Protein AF-A0AA37JT89-F1 (afdb_monomer)

Solvent-accessible surface area (backbone atoms only — not comparable to full-atom values): 4004 Å² total; per-residue (Å²): 133,51,75,66,54,54,53,51,51,39,50,54,50,11,50,55,50,17,53,48,53,50,31,68,72,68,73,46,60,70,78,75,45,32,43,99,84,73,43,57,35,71,86,47,39,60,55,35,48,56,37,25,55,54,38,34,56,51,46,52,56,49,51,52,52,51,49,53,71,75,58,120

Mean predicted aligned error: 5.73 Å

Structure (mmCIF, N/CA/C/O backbone):
data_AF-A0AA37JT89-F1
#
_entry.id   AF-A0AA37JT89-F1
#
loop_
_atom_site.group_PDB
_atom_site.id
_atom_site.type_symbol
_atom_site.label_atom_id
_atom_site.label_alt_id
_atom_site.label_comp_id
_atom_site.label_asym_id
_atom_site.label_entity_id
_atom_site.label_seq_id
_atom_site.pdbx_PDB_ins_code
_atom_site.Cartn_x
_atom_site.Cartn_y
_atom_site.Cartn_z
_atom_site.occupancy
_atom_site.B_iso_or_equiv
_atom_site.auth_seq_id
_atom_site.auth_comp_id
_atom_site.auth_asym_id
_atom_site.auth_atom_id
_atom_site.pdbx_PDB_model_num
ATOM 1 N N . MET A 1 1 ? 20.987 -7.529 -10.467 1.00 67.44 1 MET A N 1
ATOM 2 C CA . MET A 1 1 ? 19.724 -7.374 -9.732 1.00 67.44 1 MET A CA 1
ATOM 3 C C . MET A 1 1 ? 18.726 -8.151 -10.538 1.00 67.44 1 MET A C 1
ATOM 5 O O . MET A 1 1 ? 18.500 -7.805 -11.694 1.00 67.44 1 MET A O 1
ATOM 9 N N . ASP A 1 2 ? 18.279 -9.262 -9.982 1.00 81.25 2 ASP A N 1
ATOM 10 C CA . ASP A 1 2 ? 17.459 -10.210 -10.716 1.00 81.25 2 ASP A CA 1
ATOM 11 C C . ASP A 1 2 ? 16.005 -9.729 -10.730 1.00 81.25 2 ASP A C 1
ATOM 13 O O . ASP A 1 2 ? 15.610 -8.839 -9.974 1.00 81.25 2 ASP A O 1
ATOM 17 N N . LYS A 1 3 ? 15.183 -10.294 -11.618 1.00 78.56 3 LYS A N 1
ATOM 18 C CA . LYS A 1 3 ? 13.768 -9.908 -11.735 1.00 78.56 3 LYS A CA 1
ATOM 19 C C . LYS A 1 3 ? 13.018 -10.074 -10.406 1.00 78.56 3 LYS A C 1
ATOM 21 O O . LYS A 1 3 ? 12.157 -9.260 -10.086 1.00 78.56 3 LYS A O 1
ATOM 26 N N . GLU A 1 4 ? 13.378 -11.098 -9.636 1.00 84.56 4 GLU A N 1
ATOM 27 C CA . GLU A 1 4 ? 12.871 -11.339 -8.283 1.00 84.56 4 GLU A CA 1
ATOM 28 C C . GLU A 1 4 ? 13.201 -10.171 -7.336 1.00 84.56 4 GLU A C 1
ATOM 30 O O . GLU A 1 4 ? 12.312 -9.679 -6.644 1.00 84.56 4 GLU A O 1
ATOM 35 N N . ASP A 1 5 ? 14.443 -9.671 -7.360 1.00 88.19 5 ASP A N 1
ATOM 36 C CA . ASP A 1 5 ? 14.884 -8.549 -6.519 1.00 88.19 5 ASP A CA 1
ATOM 37 C C . ASP A 1 5 ? 14.098 -7.274 -6.845 1.00 88.19 5 ASP A C 1
ATOM 39 O O . ASP A 1 5 ? 13.643 -6.565 -5.949 1.00 88.19 5 ASP A O 1
ATOM 43 N N . ILE A 1 6 ? 13.895 -7.000 -8.138 1.00 87.12 6 ILE A N 1
ATOM 44 C CA . ILE A 1 6 ? 13.126 -5.838 -8.603 1.00 87.12 6 ILE A CA 1
ATOM 45 C C . ILE A 1 6 ? 11.673 -5.942 -8.129 1.00 87.12 6 ILE A C 1
ATOM 47 O O . ILE A 1 6 ? 11.111 -4.959 -7.649 1.00 87.12 6 ILE A O 1
ATOM 51 N N . LEU A 1 7 ? 11.062 -7.127 -8.227 1.00 88.50 7 LEU A N 1
ATOM 52 C CA . LEU A 1 7 ? 9.699 -7.355 -7.747 1.00 88.50 7 LEU A CA 1
ATOM 53 C C . LEU A 1 7 ? 9.589 -7.200 -6.224 1.00 88.50 7 LEU A C 1
ATOM 55 O O . LEU A 1 7 ? 8.611 -6.626 -5.748 1.00 88.50 7 LEU A O 1
ATOM 59 N N . CYS A 1 8 ? 10.582 -7.657 -5.460 1.00 92.56 8 CYS A N 1
ATOM 60 C CA . CYS A 1 8 ? 10.636 -7.431 -4.015 1.00 92.56 8 CYS A CA 1
ATOM 61 C C . CYS A 1 8 ? 10.694 -5.933 -3.683 1.00 92.56 8 CYS A C 1
ATOM 63 O O . CYS A 1 8 ? 9.874 -5.455 -2.899 1.00 92.56 8 CYS A O 1
ATOM 65 N N . ILE A 1 9 ? 11.572 -5.175 -4.348 1.00 92.81 9 ILE A N 1
ATOM 66 C CA . ILE A 1 9 ? 11.688 -3.718 -4.164 1.00 92.81 9 ILE A CA 1
ATOM 67 C C . ILE A 1 9 ? 10.364 -3.019 -4.496 1.00 92.81 9 ILE A C 1
ATOM 69 O O . ILE A 1 9 ? 9.905 -2.162 -3.744 1.00 92.81 9 ILE A O 1
ATOM 73 N N . ILE A 1 10 ? 9.712 -3.406 -5.595 1.00 93.62 10 ILE A N 1
ATOM 74 C CA . ILE A 1 10 ? 8.406 -2.864 -5.992 1.00 93.62 10 ILE A CA 1
ATOM 75 C C . ILE A 1 10 ? 7.366 -3.072 -4.889 1.00 93.62 10 ILE A C 1
ATOM 77 O O . ILE A 1 10 ? 6.654 -2.127 -4.546 1.00 93.62 10 ILE A O 1
ATOM 81 N N . LYS A 1 11 ? 7.290 -4.277 -4.314 1.00 94.38 11 LYS A N 1
ATOM 82 C CA . LYS A 1 11 ? 6.336 -4.593 -3.242 1.00 94.38 11 LYS A CA 1
ATOM 83 C C . LYS A 1 11 ? 6.605 -3.776 -1.983 1.00 94.38 11 LYS A C 1
ATOM 85 O O . LYS A 1 11 ? 5.663 -3.253 -1.390 1.00 94.38 11 LYS A O 1
ATOM 90 N N . GLU A 1 12 ? 7.868 -3.623 -1.597 1.00 96.12 12 GLU A N 1
ATOM 91 C CA . GLU A 1 12 ? 8.266 -2.802 -0.447 1.00 96.12 12 GLU A CA 1
ATOM 92 C C . GLU A 1 12 ? 7.940 -1.316 -0.664 1.00 96.12 12 GLU A C 1
ATOM 94 O O . GLU A 1 12 ? 7.397 -0.648 0.226 1.00 96.12 12 GLU A O 1
ATOM 99 N N . CYS A 1 13 ? 8.194 -0.798 -1.870 1.00 95.38 13 CYS A N 1
ATOM 100 C CA . CYS A 1 13 ? 7.825 0.561 -2.252 1.00 95.38 13 CYS A CA 1
ATOM 101 C C . CYS A 1 13 ? 6.304 0.761 -2.254 1.00 95.38 13 CYS A C 1
ATOM 103 O O . CYS A 1 13 ? 5.825 1.750 -1.700 1.00 95.38 13 CYS A O 1
ATOM 105 N N . ALA A 1 14 ? 5.540 -0.168 -2.833 1.00 96.81 14 ALA A N 1
ATOM 106 C CA . ALA A 1 14 ? 4.080 -0.109 -2.858 1.00 96.81 14 ALA A CA 1
ATOM 107 C C . ALA A 1 14 ? 3.488 -0.119 -1.442 1.00 96.81 14 ALA A C 1
ATOM 109 O O . ALA A 1 14 ? 2.614 0.697 -1.148 1.00 96.81 14 ALA A O 1
ATOM 110 N N . CYS A 1 15 ? 4.016 -0.961 -0.545 1.00 95.25 15 CYS A N 1
ATOM 111 C CA . CYS A 1 15 ? 3.660 -0.954 0.876 1.00 95.25 15 CYS A CA 1
ATOM 112 C C . CYS A 1 15 ? 3.912 0.416 1.513 1.00 95.25 15 CYS A C 1
ATOM 114 O O . CYS A 1 15 ? 3.005 0.992 2.111 1.00 95.25 15 CYS A O 1
ATOM 116 N N . SER A 1 16 ? 5.118 0.963 1.341 1.00 94.94 16 SER A N 1
ATOM 117 C CA . SER A 1 16 ? 5.511 2.244 1.945 1.00 94.94 16 SER A CA 1
ATOM 118 C C . SER A 1 16 ? 4.653 3.411 1.443 1.00 94.94 16 SER A C 1
ATOM 120 O O . SER A 1 16 ? 4.273 4.294 2.212 1.00 94.94 16 SER A O 1
ATOM 122 N N . LEU A 1 17 ? 4.323 3.420 0.149 1.00 96.00 17 LEU A N 1
ATOM 123 C CA . LEU A 1 17 ? 3.463 4.437 -0.459 1.00 96.00 17 LEU A CA 1
ATOM 124 C C . LEU A 1 17 ? 2.014 4.319 0.022 1.00 96.00 17 LEU A C 1
ATOM 126 O O . LEU A 1 17 ? 1.409 5.333 0.370 1.00 96.00 17 LEU A O 1
ATOM 130 N N . ALA A 1 18 ? 1.476 3.100 0.083 1.00 95.50 18 ALA A N 1
ATOM 131 C CA . ALA A 1 18 ? 0.123 2.854 0.567 1.00 95.50 18 ALA A CA 1
ATOM 132 C C . ALA A 1 18 ? -0.030 3.243 2.043 1.00 95.50 18 ALA A C 1
ATOM 134 O O . ALA A 1 18 ? -1.000 3.909 2.405 1.00 95.50 18 ALA A O 1
ATOM 135 N N . GLU A 1 19 ? 0.943 2.890 2.887 1.00 93.31 19 GLU A N 1
ATOM 136 C CA . GLU A 1 19 ? 0.955 3.269 4.300 1.00 93.31 19 GLU A CA 1
ATOM 137 C C . GLU A 1 19 ? 1.036 4.789 4.475 1.00 93.31 19 GLU A C 1
ATOM 139 O O . GLU A 1 19 ? 0.261 5.366 5.241 1.00 93.31 19 GLU A O 1
ATOM 144 N N . LYS A 1 20 ? 1.909 5.458 3.714 1.00 93.56 20 LYS A N 1
ATOM 145 C CA . LYS A 1 20 ? 2.011 6.918 3.735 1.00 93.56 20 LYS A CA 1
ATOM 146 C C . LYS A 1 20 ? 0.705 7.595 3.317 1.00 93.56 20 LYS A C 1
ATOM 148 O O . LYS A 1 20 ? 0.232 8.470 4.036 1.00 93.56 20 LYS A O 1
ATOM 153 N N . GLU A 1 21 ? 0.093 7.182 2.203 1.00 94.56 21 GLU A N 1
ATOM 154 C CA . GLU A 1 21 ? -1.179 7.762 1.740 1.00 94.56 21 GLU A CA 1
ATOM 155 C C . GLU A 1 21 ? -2.299 7.531 2.769 1.00 94.56 21 GLU A C 1
ATOM 157 O O . GLU A 1 21 ? -3.126 8.413 3.005 1.00 94.56 21 GLU A O 1
ATOM 162 N N . LEU A 1 22 ? -2.302 6.376 3.441 1.00 93.31 22 LEU A N 1
ATOM 163 C CA . LEU A 1 22 ? -3.249 6.066 4.509 1.00 93.31 22 LEU A CA 1
ATOM 164 C C . LEU A 1 22 ? -3.062 6.988 5.729 1.00 93.31 22 LEU A C 1
ATOM 166 O O . LEU A 1 22 ? -4.040 7.539 6.241 1.00 93.31 22 LEU A O 1
ATOM 170 N N . ILE A 1 23 ? -1.822 7.185 6.180 1.00 92.50 23 ILE A N 1
ATOM 171 C CA . ILE A 1 23 ? -1.475 8.089 7.289 1.00 92.50 23 ILE A CA 1
ATOM 172 C C . ILE A 1 23 ? -1.865 9.528 6.950 1.00 92.50 23 ILE A C 1
ATOM 174 O O . ILE A 1 23 ? -2.565 10.167 7.739 1.00 92.50 23 ILE A O 1
ATOM 178 N N . ASP A 1 24 ? -1.488 10.005 5.762 1.00 93.44 24 ASP A N 1
ATOM 179 C CA . ASP A 1 24 ? -1.771 11.361 5.288 1.00 93.44 24 ASP A CA 1
ATOM 180 C C . ASP A 1 24 ? -3.287 11.604 5.176 1.00 93.44 24 AS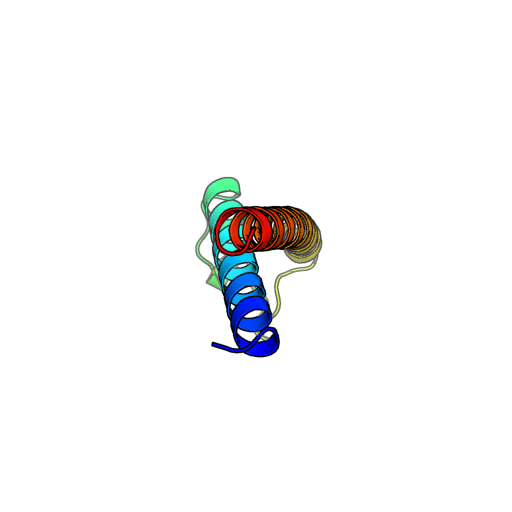P A C 1
ATOM 182 O O . ASP A 1 24 ? -3.789 12.650 5.590 1.00 93.44 24 ASP A O 1
ATOM 186 N N . LYS A 1 25 ? -4.049 10.612 4.689 1.00 93.69 25 LYS A N 1
ATOM 187 C CA . LYS A 1 25 ? -5.511 10.698 4.539 1.00 93.69 25 LYS A CA 1
ATOM 188 C C . LYS A 1 25 ? -6.238 10.810 5.876 1.00 93.69 25 LYS A C 1
ATOM 190 O O . LYS A 1 25 ? -7.216 11.550 5.984 1.00 93.69 25 LYS A O 1
ATOM 195 N N . TYR A 1 26 ? -5.821 10.037 6.877 1.00 92.31 26 TYR A N 1
ATOM 196 C CA . TYR A 1 26 ? -6.508 10.000 8.170 1.00 92.31 26 TYR A CA 1
ATOM 197 C C . TYR A 1 26 ? -5.913 10.955 9.209 1.00 92.31 26 TYR A C 1
ATOM 199 O O . TYR A 1 26 ? -6.569 11.188 10.226 1.00 92.31 26 TYR A O 1
ATOM 207 N N . GLY A 1 27 ? -4.709 11.489 8.980 1.00 92.06 27 GLY A N 1
ATOM 208 C CA . GLY A 1 27 ? -3.992 12.340 9.930 1.00 92.06 27 GLY A CA 1
ATOM 209 C C . GLY A 1 27 ? -3.716 11.631 11.258 1.00 92.06 27 GLY A C 1
ATOM 210 O O . GLY A 1 27 ? -3.827 12.241 12.321 1.00 92.06 27 GLY A O 1
ATOM 211 N N . LYS A 1 28 ? -3.456 10.319 11.214 1.00 89.50 28 LYS A N 1
ATOM 212 C CA . LYS A 1 28 ? -3.302 9.462 12.398 1.00 89.50 28 LYS A CA 1
ATOM 213 C C . LYS A 1 28 ? -1.937 8.815 12.446 1.00 89.50 28 LYS A C 1
ATOM 215 O O . LYS A 1 28 ? -1.357 8.511 11.412 1.00 89.50 28 LYS A O 1
ATOM 220 N N . LEU A 1 29 ? -1.484 8.531 13.662 1.00 88.00 29 LEU A N 1
ATOM 221 C CA . LEU A 1 29 ? -0.276 7.745 13.856 1.00 88.00 29 LEU A CA 1
ATOM 222 C C . LEU A 1 29 ? -0.515 6.276 13.451 1.00 88.00 29 LEU A C 1
ATOM 224 O O . LEU A 1 29 ? -1.637 5.780 13.633 1.00 88.00 29 LEU A O 1
ATOM 228 N N . PRO A 1 30 ? 0.509 5.561 12.950 1.00 85.12 30 PRO A N 1
ATOM 229 C CA . PRO A 1 30 ? 0.394 4.158 12.545 1.00 85.12 30 PRO A CA 1
ATOM 230 C C . PRO A 1 30 ? -0.216 3.260 13.630 1.00 85.12 30 PRO A C 1
ATOM 232 O O . PRO A 1 30 ? -1.092 2.441 13.345 1.00 85.12 30 PRO A O 1
ATOM 235 N N . GLU A 1 31 ? 0.136 3.480 14.902 1.00 88.12 31 GLU A N 1
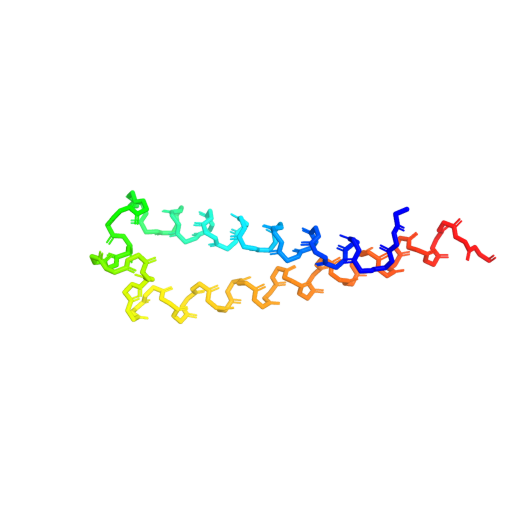ATOM 236 C CA . GLU A 1 31 ? -0.354 2.692 16.042 1.00 88.12 31 GLU A CA 1
ATOM 237 C C . GLU A 1 31 ? -1.875 2.824 16.235 1.00 88.12 31 GLU A C 1
ATOM 239 O O . GLU A 1 31 ? -2.536 1.954 16.803 1.00 88.12 31 GLU A O 1
ATOM 244 N N . GLN A 1 32 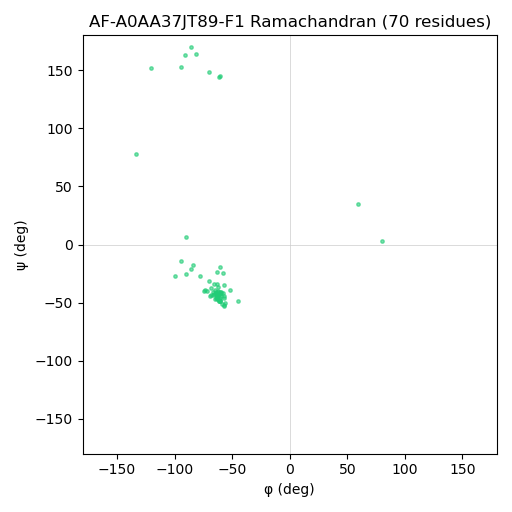? -2.466 3.916 15.744 1.00 89.12 32 GLN A N 1
ATOM 245 C CA . GLN A 1 32 ? -3.908 4.155 15.798 1.00 89.12 32 GLN A CA 1
ATOM 246 C C . GLN A 1 32 ? -4.662 3.486 14.640 1.00 89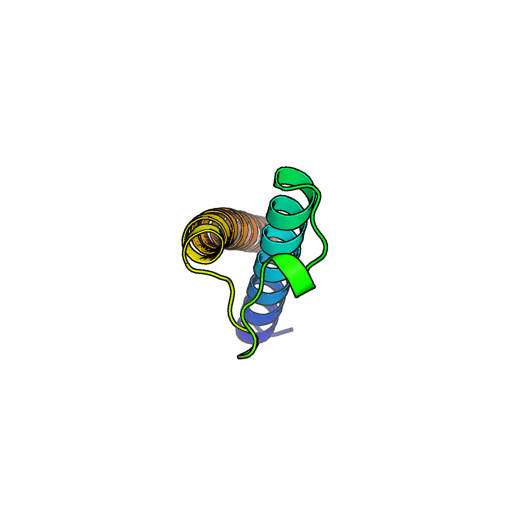.12 32 GLN A C 1
ATOM 248 O O . GLN A 1 32 ? -5.891 3.338 14.709 1.00 89.12 32 GLN A O 1
ATOM 253 N N . LEU A 1 33 ? -3.949 3.113 13.575 1.00 88.69 33 LEU A N 1
ATOM 254 C CA . LEU A 1 33 ? -4.484 2.446 12.389 1.00 88.69 33 LEU A CA 1
ATOM 255 C C . LEU A 1 33 ? -4.441 0.920 12.526 1.00 88.69 33 LEU A C 1
ATOM 257 O O . LEU A 1 33 ? -5.283 0.230 11.949 1.00 88.69 33 LEU A O 1
ATOM 261 N N . ILE A 1 34 ? -3.529 0.398 13.341 1.00 91.19 34 ILE A N 1
ATOM 262 C CA . ILE A 1 34 ? -3.387 -1.035 13.596 1.00 91.19 34 ILE A CA 1
ATOM 263 C C . ILE A 1 34 ? -4.219 -1.517 14.796 1.00 91.19 34 ILE A C 1
ATOM 265 O O . ILE A 1 34 ? -4.763 -0.749 15.603 1.00 91.19 34 ILE A O 1
ATOM 269 N N . THR A 1 35 ? -4.409 -2.828 14.853 1.00 90.25 35 THR A N 1
ATOM 270 C CA . THR A 1 35 ? -4.932 -3.583 15.987 1.00 90.25 35 THR A CA 1
ATOM 271 C C . THR A 1 35 ? -3.782 -3.933 16.930 1.00 90.25 35 THR A C 1
ATOM 273 O O . THR A 1 35 ? -2.610 -3.802 16.584 1.00 90.25 35 THR A O 1
ATOM 276 N N . GLN A 1 36 ? -4.105 -4.442 18.120 1.00 86.75 36 GLN A N 1
ATOM 277 C CA . GLN A 1 36 ? -3.094 -4.944 19.061 1.00 86.75 36 GLN A CA 1
ATOM 278 C C . GLN A 1 36 ? -2.262 -6.105 18.487 1.00 86.75 36 GLN A C 1
ATOM 280 O O . GLN A 1 36 ? -1.160 -6.351 18.963 1.00 86.75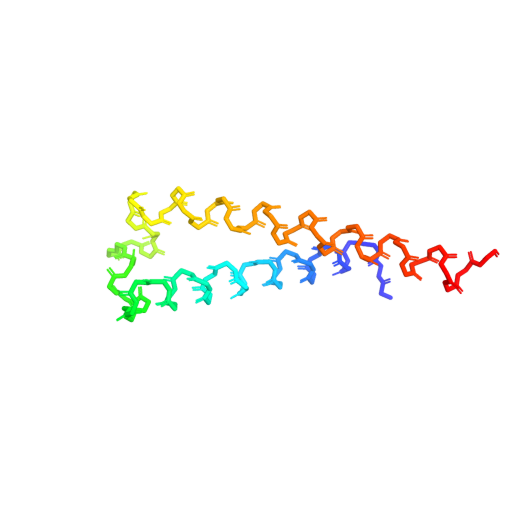 36 GLN A O 1
ATOM 285 N N . ASN A 1 37 ? -2.760 -6.773 17.441 1.00 87.56 37 ASN A N 1
ATOM 286 C CA . ASN A 1 37 ? -2.085 -7.885 16.776 1.00 87.56 37 ASN A CA 1
ATOM 287 C C . ASN A 1 37 ? -1.182 -7.425 15.614 1.00 87.56 37 ASN A C 1
ATOM 289 O O . ASN A 1 37 ? -0.697 -8.262 14.860 1.00 87.56 37 ASN A O 1
ATOM 293 N N . GLY A 1 38 ? -0.994 -6.113 15.423 1.00 85.50 38 GLY A N 1
ATOM 294 C CA . GLY A 1 38 ? -0.129 -5.558 14.376 1.00 85.50 38 GLY A CA 1
ATOM 295 C C . GLY A 1 38 ? -0.746 -5.512 12.975 1.00 85.50 38 GLY A C 1
ATOM 296 O O . GLY A 1 38 ? -0.081 -5.096 12.036 1.00 85.50 38 GLY A O 1
ATOM 297 N N . THR A 1 39 ? -2.012 -5.902 12.810 1.00 87.88 39 THR A N 1
ATOM 298 C CA . THR A 1 39 ? -2.736 -5.802 11.529 1.00 87.88 39 THR A CA 1
ATOM 299 C C . THR A 1 39 ? -3.533 -4.510 11.444 1.00 87.88 39 THR A C 1
ATOM 301 O O . THR A 1 39 ? -3.984 -4.011 12.475 1.00 87.88 39 THR A O 1
ATOM 304 N N . TYR A 1 40 ? -3.785 -3.969 10.249 1.00 88.25 40 TYR A N 1
ATOM 305 C CA . TYR A 1 40 ? -4.677 -2.815 10.133 1.00 88.25 40 TYR A CA 1
ATOM 306 C C . TYR A 1 40 ? -6.089 -3.156 10.622 1.00 88.25 40 TYR A C 1
ATOM 308 O O . TYR A 1 40 ? -6.607 -4.259 10.435 1.00 88.25 40 TYR A O 1
ATOM 316 N N . ARG A 1 41 ? -6.752 -2.187 11.263 1.00 89.69 41 ARG A N 1
ATOM 317 C CA . ARG A 1 41 ? -8.185 -2.318 11.568 1.00 89.69 41 ARG A CA 1
ATOM 318 C C . ARG A 1 41 ? -8.942 -2.456 10.247 1.00 89.69 41 ARG A C 1
ATOM 320 O O . ARG A 1 41 ? -8.597 -1.772 9.293 1.00 89.69 41 ARG A O 1
ATOM 327 N N . ILE A 1 42 ? -10.017 -3.246 10.221 1.00 88.94 42 ILE A N 1
ATOM 328 C CA . ILE A 1 42 ? -10.769 -3.599 8.995 1.00 88.94 42 ILE A CA 1
ATOM 329 C C . ILE A 1 42 ? -11.034 -2.385 8.086 1.00 88.94 42 ILE A C 1
ATOM 331 O O . ILE A 1 42 ? -10.685 -2.403 6.914 1.00 88.94 42 ILE A O 1
ATOM 335 N N . LYS A 1 43 ? -11.531 -1.275 8.652 1.00 87.50 43 LYS A N 1
ATOM 336 C CA . LYS A 1 43 ? -11.801 -0.026 7.908 1.00 87.50 43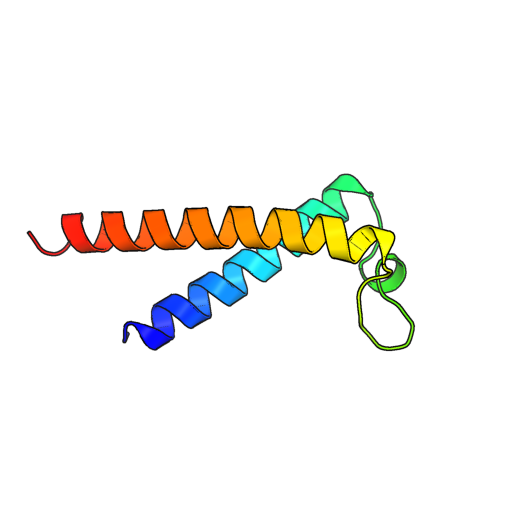 LYS A CA 1
ATOM 337 C C . LYS A 1 43 ? -10.593 0.590 7.185 1.00 87.50 43 LYS A C 1
ATOM 339 O O . LYS A 1 43 ? -10.777 1.387 6.277 1.00 87.50 43 LYS A O 1
ATOM 344 N N . TYR A 1 44 ? -9.385 0.305 7.656 1.00 92.56 44 TYR A N 1
ATOM 345 C CA . TYR A 1 44 ? -8.126 0.802 7.113 1.00 92.56 44 TYR A CA 1
ATOM 346 C C . TYR A 1 44 ? -7.456 -0.240 6.217 1.00 92.56 44 TYR A C 1
ATOM 348 O O . TYR A 1 44 ? -6.751 0.145 5.295 1.00 92.56 44 TYR A O 1
ATOM 356 N N . GLN A 1 45 ? -7.717 -1.530 6.448 1.00 92.62 45 GLN A N 1
ATOM 357 C CA . GLN A 1 45 ? -7.196 -2.623 5.631 1.00 92.62 45 GLN A CA 1
ATOM 358 C C . GLN A 1 45 ? -7.707 -2.544 4.187 1.00 92.62 45 GLN A C 1
ATOM 360 O O . GLN A 1 45 ? -6.909 -2.649 3.263 1.00 92.62 45 GLN A O 1
ATOM 365 N N . ASP A 1 46 ? -9.007 -2.309 3.981 1.00 92.75 46 ASP A N 1
ATOM 366 C CA . ASP A 1 46 ? -9.575 -2.228 2.626 1.00 92.75 46 ASP A CA 1
ATOM 367 C C . ASP A 1 46 ? -9.006 -1.040 1.837 1.00 92.75 46 ASP A C 1
ATOM 369 O O . ASP A 1 46 ? -8.678 -1.154 0.655 1.00 92.75 46 ASP A O 1
ATOM 373 N N . GLU A 1 47 ? -8.850 0.108 2.501 1.00 93.94 47 GLU A N 1
ATOM 374 C CA . GLU A 1 47 ? -8.253 1.293 1.888 1.00 93.94 47 GLU A CA 1
ATOM 375 C C . GLU A 1 47 ? -6.764 1.077 1.603 1.00 93.94 47 GLU A C 1
ATOM 377 O O . GLU A 1 47 ? -6.307 1.406 0.512 1.00 93.94 47 GLU A O 1
ATOM 382 N N . PHE A 1 48 ? -6.023 0.486 2.546 1.00 94.81 48 PHE A N 1
ATOM 383 C CA . PHE A 1 48 ? -4.623 0.123 2.349 1.00 94.81 48 PHE A CA 1
ATOM 384 C C . PHE A 1 48 ? -4.461 -0.787 1.131 1.00 94.81 48 PHE A C 1
ATOM 386 O O . PHE A 1 48 ? -3.672 -0.465 0.250 1.00 94.81 48 PHE A O 1
ATOM 393 N N . ASN A 1 49 ? -5.248 -1.865 1.036 1.00 94.62 49 ASN A N 1
ATOM 394 C CA . ASN A 1 49 ? -5.188 -2.809 -0.082 1.00 94.62 49 ASN A CA 1
ATOM 395 C C . ASN A 1 49 ? -5.425 -2.099 -1.421 1.00 94.62 49 ASN A C 1
ATOM 397 O O . ASN A 1 49 ? -4.664 -2.276 -2.365 1.00 94.62 49 ASN A O 1
ATOM 401 N N . LYS A 1 50 ? -6.426 -1.213 -1.487 1.00 95.38 50 LYS A N 1
ATOM 402 C CA . LYS A 1 50 ? -6.709 -0.437 -2.700 1.00 95.38 50 LYS A CA 1
ATOM 403 C C . LYS A 1 50 ? -5.532 0.448 -3.123 1.00 95.38 50 LYS A C 1
ATOM 405 O O . LYS A 1 50 ? -5.266 0.583 -4.318 1.00 95.38 50 LYS A O 1
ATOM 410 N N . GLN A 1 51 ? -4.859 1.086 -2.165 1.00 95.75 51 GLN A N 1
ATOM 411 C CA . GLN A 1 51 ? -3.694 1.922 -2.462 1.00 95.75 51 GLN A CA 1
ATOM 412 C C . GLN A 1 51 ? -2.475 1.074 -2.824 1.00 95.75 51 GLN A C 1
ATOM 414 O O . GLN A 1 51 ? -1.758 1.416 -3.762 1.00 95.75 51 GLN A O 1
ATOM 419 N N . TYR A 1 52 ? -2.285 -0.054 -2.144 1.00 96.50 52 TYR A N 1
ATOM 420 C CA . TYR A 1 52 ? -1.238 -1.017 -2.452 1.00 96.50 52 TYR A CA 1
ATOM 421 C C . TYR A 1 52 ? -1.353 -1.513 -3.896 1.00 96.50 52 TYR A C 1
ATOM 423 O O . TYR A 1 52 ? -0.410 -1.332 -4.660 1.00 96.50 52 TYR A O 1
ATOM 431 N N . ASP A 1 53 ? -2.523 -2.010 -4.306 1.00 95.88 53 ASP A N 1
ATOM 432 C CA . ASP A 1 53 ? -2.760 -2.526 -5.662 1.00 95.88 53 ASP A CA 1
ATOM 433 C C . ASP A 1 53 ? -2.482 -1.459 -6.735 1.00 95.88 53 ASP A C 1
ATOM 435 O O . ASP A 1 53 ? -1.868 -1.717 -7.775 1.00 95.88 53 ASP A O 1
ATOM 439 N N . LYS A 1 54 ? -2.905 -0.217 -6.470 1.00 96.50 54 LYS A N 1
ATOM 440 C CA . LYS A 1 54 ? -2.658 0.939 -7.342 1.00 96.50 54 LYS A CA 1
ATOM 441 C C . LYS A 1 54 ? -1.161 1.221 -7.487 1.00 96.50 54 LYS A C 1
ATOM 443 O O . LYS A 1 54 ? -0.698 1.449 -8.607 1.00 96.50 54 LYS A O 1
ATOM 448 N N . TYR A 1 55 ? -0.413 1.240 -6.385 1.00 96.69 55 TYR A N 1
ATOM 449 C CA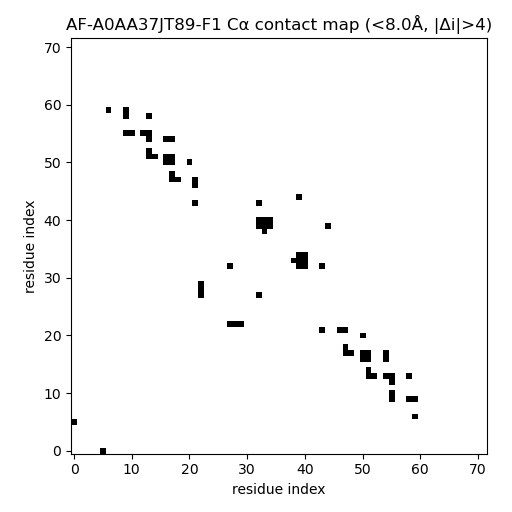 . TYR A 1 55 ? 1.016 1.546 -6.407 1.00 96.69 55 TYR A CA 1
ATOM 450 C C . TYR A 1 55 ? 1.858 0.394 -6.947 1.00 96.69 55 TYR A C 1
ATOM 452 O O . TYR A 1 55 ? 2.761 0.650 -7.740 1.00 96.69 55 TYR A O 1
ATOM 460 N N . GLU A 1 56 ? 1.539 -0.853 -6.601 1.00 95.81 56 GLU A N 1
ATOM 461 C CA . GLU A 1 56 ? 2.203 -2.037 -7.148 1.00 95.81 56 GLU A CA 1
ATOM 462 C C . GLU A 1 56 ? 2.041 -2.065 -8.672 1.00 95.81 56 GLU A C 1
ATOM 464 O O . GLU A 1 56 ? 3.034 -2.091 -9.397 1.00 95.81 56 GLU A O 1
ATOM 469 N N . SER A 1 57 ? 0.809 -1.928 -9.180 1.00 93.62 57 SER A N 1
ATOM 470 C CA . SER A 1 57 ? 0.549 -1.906 -10.625 1.00 93.62 57 SER A CA 1
ATOM 471 C C . SER A 1 57 ? 1.276 -0.765 -11.344 1.00 93.62 57 SER A C 1
ATOM 473 O O . SER A 1 57 ? 1.831 -0.962 -12.428 1.00 93.62 57 SER A O 1
ATOM 475 N N . LEU A 1 58 ? 1.310 0.435 -10.754 1.00 94.19 58 LEU A N 1
ATOM 476 C CA . LEU A 1 58 ? 2.034 1.568 -11.327 1.00 94.19 58 LEU A CA 1
ATOM 477 C C . LEU A 1 58 ? 3.542 1.296 -11.402 1.00 94.19 58 LEU A C 1
ATOM 479 O O . LEU A 1 58 ? 4.153 1.537 -12.441 1.00 94.19 58 LEU A O 1
ATOM 483 N N . LEU A 1 59 ? 4.132 0.796 -10.317 1.00 93.69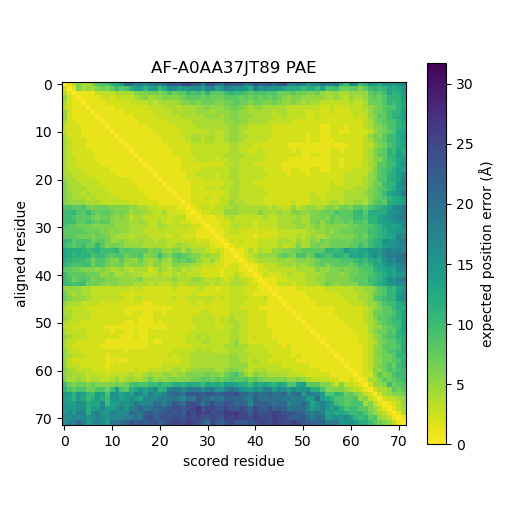 59 LEU A N 1
ATOM 484 C CA . LEU A 1 59 ? 5.565 0.535 -10.217 1.00 93.69 59 LEU A CA 1
ATOM 485 C C . LEU A 1 59 ? 6.008 -0.619 -11.124 1.00 93.69 59 LEU A C 1
ATOM 487 O O . LEU A 1 59 ? 7.053 -0.499 -11.757 1.00 93.69 59 LEU A O 1
ATOM 491 N N . VAL A 1 60 ? 5.198 -1.674 -11.264 1.00 90.88 60 VAL A N 1
ATOM 492 C CA . VAL A 1 60 ? 5.432 -2.752 -12.243 1.00 90.88 60 VAL A CA 1
ATOM 493 C C . VAL A 1 60 ? 5.432 -2.198 -13.666 1.00 90.88 60 VAL A C 1
ATOM 495 O O . VAL A 1 60 ? 6.367 -2.423 -14.424 1.00 90.88 60 VAL A O 1
ATOM 498 N N . ARG A 1 61 ? 4.429 -1.395 -14.033 1.00 89.50 61 ARG A N 1
ATOM 499 C CA . ARG A 1 61 ? 4.368 -0.814 -15.384 1.00 89.50 61 ARG A CA 1
ATOM 500 C C . ARG A 1 61 ? 5.532 0.131 -15.675 1.00 89.50 61 ARG A C 1
ATOM 502 O O . ARG A 1 61 ? 5.954 0.247 -16.822 1.00 89.50 61 ARG A O 1
ATOM 509 N N . LEU A 1 62 ? 6.008 0.860 -14.666 1.00 87.31 62 LEU A N 1
ATOM 510 C CA . LEU A 1 62 ? 7.167 1.740 -14.801 1.00 87.31 62 LEU A CA 1
ATOM 511 C C . LEU A 1 62 ? 8.467 0.944 -14.927 1.00 87.31 62 LEU A C 1
ATOM 513 O O . LEU A 1 62 ? 9.319 1.319 -15.728 1.00 87.31 62 LEU A O 1
ATOM 517 N N . SER A 1 63 ? 8.621 -0.146 -14.173 1.00 82.75 63 SER A N 1
ATOM 518 C CA . SER A 1 63 ? 9.810 -0.992 -14.273 1.00 82.75 63 SER A CA 1
ATOM 519 C C . SER A 1 63 ? 9.884 -1.705 -15.622 1.00 82.75 63 SER A C 1
ATOM 521 O O . SER A 1 63 ? 10.951 -1.710 -16.223 1.00 82.75 63 SER A O 1
ATOM 523 N N . GLU A 1 64 ? 8.766 -2.209 -16.148 1.00 79.25 64 GLU A N 1
ATOM 524 C CA . GLU A 1 64 ? 8.700 -2.829 -17.480 1.00 79.25 64 GLU A CA 1
ATOM 525 C C . GLU A 1 64 ? 9.071 -1.839 -18.592 1.00 79.25 64 GLU A C 1
ATOM 527 O O . GLU A 1 64 ? 9.953 -2.122 -19.397 1.00 79.25 64 GLU A O 1
ATOM 532 N N . LYS A 1 65 ? 8.491 -0.630 -18.578 1.00 70.19 65 LYS A N 1
ATOM 533 C CA . LYS A 1 65 ? 8.827 0.419 -19.557 1.00 70.19 65 LYS A CA 1
ATOM 534 C C . LYS A 1 65 ? 10.298 0.821 -19.525 1.00 70.19 65 LYS A C 1
ATOM 536 O O . LYS A 1 65 ? 10.900 1.025 -20.572 1.00 70.19 65 LYS A O 1
ATOM 541 N N . ASN A 1 66 ? 10.873 0.939 -18.330 1.00 61.00 66 ASN A N 1
ATOM 542 C CA . ASN A 1 66 ? 12.280 1.297 -18.191 1.00 61.00 66 ASN A CA 1
ATOM 543 C C . ASN A 1 66 ? 13.206 0.162 -18.656 1.00 61.00 66 ASN A C 1
ATOM 545 O O . ASN A 1 66 ? 14.286 0.447 -19.158 1.00 61.00 66 ASN A O 1
ATOM 549 N N . VAL A 1 67 ? 12.807 -1.108 -18.509 1.00 58.47 67 VAL A N 1
ATOM 550 C CA . VAL A 1 67 ? 13.574 -2.253 -19.034 1.00 58.47 67 VAL A CA 1
ATOM 551 C C . VAL A 1 67 ? 13.581 -2.246 -20.563 1.00 58.47 67 VAL A C 1
ATOM 553 O O . VAL A 1 67 ? 14.653 -2.401 -21.143 1.00 58.47 67 VAL A O 1
ATOM 556 N N . ASP A 1 68 ? 12.437 -1.988 -21.199 1.00 57.53 68 ASP A N 1
ATOM 557 C CA . ASP A 1 68 ? 12.336 -1.901 -22.663 1.00 57.53 68 ASP A CA 1
ATOM 558 C C . ASP A 1 68 ? 13.131 -0.708 -23.239 1.00 57.53 68 ASP A C 1
ATOM 560 O O . ASP A 1 68 ? 13.704 -0.805 -24.321 1.00 57.53 68 ASP A O 1
ATOM 564 N N . GLU A 1 69 ? 13.216 0.418 -22.519 1.00 56.47 69 GLU A N 1
ATOM 565 C CA . GLU A 1 69 ? 14.025 1.578 -22.937 1.00 56.47 69 GLU A CA 1
ATOM 566 C C . GLU A 1 69 ? 15.536 1.403 -22.680 1.00 56.47 69 GLU A C 1
ATOM 568 O O . GLU A 1 69 ? 16.354 2.000 -23.383 1.00 56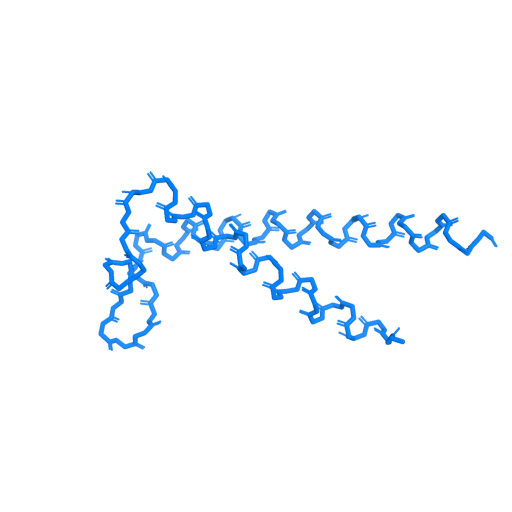.47 69 GLU A O 1
ATOM 573 N N . LEU A 1 70 ? 15.930 0.599 -21.685 1.00 47.84 70 LEU A N 1
ATOM 574 C CA . LEU A 1 70 ? 17.338 0.345 -21.337 1.00 47.84 70 LEU A CA 1
ATOM 575 C C . LEU A 1 70 ? 17.978 -0.782 -22.163 1.00 47.84 70 LEU A C 1
ATOM 577 O O . LEU A 1 70 ? 19.207 -0.825 -22.268 1.00 47.84 70 LEU A O 1
ATOM 581 N N . PHE A 1 71 ? 17.174 -1.668 -22.754 1.00 47.56 71 PHE A N 1
ATOM 582 C CA . PHE A 1 71 ? 17.625 -2.782 -23.590 1.00 47.56 71 PHE A CA 1
ATOM 583 C C . PHE A 1 71 ? 16.801 -2.859 -24.894 1.00 47.56 71 PHE A C 1
ATOM 585 O O . PHE A 1 71 ? 15.904 -3.699 -24.983 1.00 47.56 71 PHE A O 1
ATOM 592 N N . PRO A 1 72 ? 17.080 -1.990 -25.888 1.00 49.38 72 PRO A N 1
ATOM 593 C CA . PRO A 1 72 ? 16.414 -2.024 -27.193 1.00 49.38 72 PRO A CA 1
ATOM 594 C C . PRO A 1 72 ? 16.779 -3.248 -28.047 1.00 49.38 72 PRO A C 1
ATOM 596 O O . PRO A 1 72 ? 17.890 -3.807 -27.871 1.00 49.38 72 PRO A O 1
#

Foldseek 3Di:
DDPVVLLVVQLVVLLVQLQVVLCVVVVDDQVVQDDPVRHGDPVSNVSSVVSSVVSSVVSVVVVVVVVVVVPD

Radius of gyration: 14.83 Å; Cα contacts (8 Å, |Δi|>4): 39; chains: 1; bounding box: 32×24×46 Å

Organism: Bacteroides uniformis (NCBI:txid820)

Sequence (72 aa):
MDKEDILCIIKECACSLAEKELIDKYGKLPEQLITQNGTYRIKYQDEFNKQYDKYESLLVRLSEKNVDELFP

pLDDT: mean 86.99, std 12.23, range [47.56, 96.81]

Secondary structure (DSSP, 8-state):
--HHHHHHHHHHHHHHHHHHHHHHHHT--HHHHB-TTSSBPHHHHHHHHHHHHHHHHHHHHHHHHHHHHH--